Protein AF-A0A7C3CR97-F1 (afdb_monomer_lite)

Radius of gyration: 30.66 Å; chains: 1; bounding box: 56×45×90 Å

Secondary structure (DSSP, 8-state):
--TTTT-S--------PPP---HHHHHHHHHHHHHHHHHHHHHHHHHHHHHHHHHHHTTSS-HHHHHHHHHTSTT--HHHHHHHHHHHH-SSPPPHHHHHHHHHHHHH--

Foldseek 3Di:
DDPPPPPPDDPPDPPPDPPPCDPVNVVVVVVVVVCVVVVVVVCVLCVVLVVLLVCLVVVVDFLLVSLVVVLPSPDFDPVLNVVSVCCNPDPDHDDSVVSVVSSVVRVVVD

Structure (mmCIF, N/CA/C/O backbone):
data_AF-A0A7C3CR97-F1
#
_entry.id   AF-A0A7C3CR97-F1
#
loop_
_atom_site.group_PDB
_atom_site.id
_atom_site.type_symbol
_atom_site.label_atom_id
_atom_site.label_alt_id
_atom_site.label_comp_id
_atom_site.label_asym_id
_atom_site.label_entity_id
_atom_site.label_seq_id
_atom_site.pdbx_PDB_ins_code
_atom_site.Cartn_x
_atom_site.Cartn_y
_atom_site.Cartn_z
_atom_site.occupancy
_atom_site.B_iso_or_equiv
_atom_site.auth_seq_id
_atom_site.auth_comp_id
_atom_site.auth_asym_id
_atom_site.auth_atom_id
_atom_site.pdbx_PDB_model_num
ATOM 1 N N . MET A 1 1 ? 34.998 33.481 -70.965 1.00 43.97 1 MET A N 1
ATOM 2 C CA . MET A 1 1 ? 34.021 33.069 -69.934 1.00 43.97 1 MET A CA 1
ATOM 3 C C . MET A 1 1 ? 34.202 31.572 -69.754 1.00 43.97 1 MET A C 1
ATOM 5 O O . MET A 1 1 ? 33.886 30.832 -70.674 1.00 43.97 1 MET A O 1
ATOM 9 N N . ASN A 1 2 ? 34.891 31.158 -68.691 1.00 40.91 2 ASN A N 1
ATOM 10 C CA . ASN A 1 2 ? 35.410 29.797 -68.546 1.00 40.91 2 ASN A CA 1
ATOM 11 C C . ASN A 1 2 ? 34.464 28.992 -67.629 1.00 40.91 2 ASN A C 1
ATOM 13 O O . ASN A 1 2 ? 34.182 29.464 -66.532 1.00 40.91 2 ASN A O 1
ATOM 17 N N . PRO A 1 3 ? 33.954 27.815 -68.033 1.00 52.50 3 PRO A N 1
ATOM 18 C CA . PRO A 1 3 ? 32.983 27.038 -67.250 1.00 52.50 3 PRO A CA 1
ATOM 19 C C . PRO A 1 3 ? 33.601 26.253 -66.072 1.00 52.50 3 PRO A C 1
ATOM 21 O O . PRO A 1 3 ? 33.016 25.280 -65.609 1.00 52.50 3 PRO A O 1
ATOM 24 N N . GLN A 1 4 ? 34.783 26.646 -65.587 1.00 56.19 4 GLN A N 1
ATOM 25 C CA . GLN A 1 4 ? 35.560 25.889 -64.594 1.00 56.19 4 GLN A CA 1
ATOM 26 C C . GLN A 1 4 ? 35.379 26.365 -63.140 1.00 56.19 4 GLN A C 1
ATOM 28 O O . GLN A 1 4 ? 35.865 25.702 -62.231 1.00 56.19 4 GLN A O 1
ATOM 33 N N . ASP A 1 5 ? 34.622 27.438 -62.895 1.00 50.69 5 ASP A N 1
ATOM 34 C CA . ASP A 1 5 ? 34.465 28.013 -61.544 1.00 50.69 5 ASP A CA 1
ATOM 35 C C . ASP A 1 5 ? 33.271 27.459 -60.741 1.00 50.69 5 ASP A C 1
ATOM 37 O O . ASP A 1 5 ? 32.977 27.939 -59.649 1.00 50.69 5 ASP A O 1
ATOM 41 N N . LEU A 1 6 ? 32.566 26.436 -61.240 1.00 57.78 6 LEU A N 1
ATOM 42 C CA . LEU A 1 6 ? 31.387 25.867 -60.559 1.00 57.78 6 LEU A CA 1
ATOM 43 C C . LEU A 1 6 ? 31.659 24.559 -59.801 1.00 57.78 6 LEU A C 1
ATOM 45 O O . LEU A 1 6 ? 30.739 23.978 -59.231 1.00 57.78 6 LEU A O 1
ATOM 49 N N . THR A 1 7 ? 32.904 24.090 -59.751 1.00 57.25 7 THR A N 1
ATOM 50 C CA . THR A 1 7 ? 33.260 22.827 -59.083 1.00 57.25 7 THR A CA 1
ATOM 51 C C . THR A 1 7 ? 34.388 23.031 -58.080 1.00 57.25 7 THR A C 1
ATOM 53 O O . THR A 1 7 ? 35.413 22.363 -58.125 1.00 57.25 7 THR A O 1
ATOM 56 N N . GLY A 1 8 ? 34.203 23.981 -57.168 1.00 49.47 8 GLY A N 1
ATOM 57 C CA . GLY A 1 8 ? 35.085 24.212 -56.026 1.00 49.47 8 GLY A CA 1
ATOM 58 C C . GLY A 1 8 ? 34.429 23.770 -54.726 1.00 49.47 8 GLY A C 1
ATOM 59 O O . GLY A 1 8 ? 34.244 24.593 -53.846 1.00 49.47 8 GLY A O 1
ATOM 60 N N . ILE A 1 9 ? 34.001 22.504 -54.689 1.00 55.47 9 ILE A N 1
ATOM 61 C CA . ILE A 1 9 ? 33.863 21.641 -53.507 1.00 55.47 9 ILE A CA 1
ATOM 62 C C . ILE A 1 9 ? 33.303 22.355 -52.269 1.00 55.47 9 ILE A C 1
ATOM 64 O O . ILE A 1 9 ? 34.033 22.978 -51.505 1.00 55.47 9 ILE A O 1
ATOM 68 N N . HIS A 1 10 ? 31.993 22.173 -52.064 1.00 48.69 10 HIS A N 1
ATOM 69 C CA . HIS A 1 10 ? 31.356 22.208 -50.753 1.00 48.69 10 HIS A CA 1
ATOM 70 C C . HIS A 1 10 ? 32.342 21.760 -49.676 1.00 48.69 10 HIS A C 1
ATOM 72 O O . HIS A 1 10 ? 32.694 20.583 -49.609 1.00 48.69 10 HIS A O 1
ATOM 78 N N . ASP A 1 11 ? 32.770 22.710 -48.854 1.00 48.59 11 ASP A N 1
ATOM 79 C CA . ASP A 1 11 ? 33.424 22.468 -47.580 1.00 48.59 11 ASP A CA 1
ATOM 80 C C . ASP A 1 11 ? 32.359 21.827 -46.682 1.00 48.59 11 ASP A C 1
ATOM 82 O O . ASP A 1 11 ? 31.591 22.475 -45.966 1.00 48.59 11 ASP A O 1
ATOM 86 N N . ILE A 1 12 ? 32.170 20.527 -46.895 1.00 57.41 12 ILE A N 1
ATOM 87 C CA . ILE A 1 12 ? 31.266 19.690 -46.130 1.00 57.41 12 ILE A CA 1
ATOM 88 C C . ILE A 1 12 ? 31.933 19.608 -44.767 1.00 57.41 12 ILE A C 1
ATOM 90 O O . ILE A 1 12 ? 32.882 18.842 -44.583 1.00 57.41 12 ILE A O 1
ATOM 94 N N . LEU A 1 13 ? 31.441 20.413 -43.819 1.00 58.53 13 LEU A N 1
ATOM 95 C CA . LEU A 1 13 ? 31.582 20.125 -42.395 1.00 58.53 13 LEU A CA 1
ATOM 96 C C . LEU A 1 13 ? 31.510 18.600 -42.244 1.00 58.53 13 LEU A C 1
ATOM 98 O O . LEU A 1 13 ? 30.571 18.013 -42.800 1.00 58.53 13 LEU A O 1
ATOM 102 N N . PRO A 1 14 ? 32.448 17.936 -41.545 1.00 59.44 14 PRO A N 1
ATOM 103 C CA . PRO A 1 14 ? 32.239 16.540 -41.220 1.00 59.44 14 PRO A CA 1
ATOM 104 C C . PRO A 1 14 ? 30.917 16.503 -40.460 1.00 59.44 14 PRO A C 1
ATOM 106 O O . PRO A 1 14 ? 30.836 17.011 -39.345 1.00 59.44 14 PRO A O 1
ATOM 109 N N . LEU A 1 15 ? 29.854 15.997 -41.097 1.00 60.78 15 LEU A N 1
ATOM 110 C CA . LEU A 1 15 ? 28.611 15.716 -40.402 1.00 60.78 15 LEU A CA 1
ATOM 111 C C . LEU A 1 15 ? 29.017 14.723 -39.320 1.00 60.78 15 LEU A C 1
ATOM 113 O O . LEU A 1 15 ? 29.274 13.552 -39.618 1.00 60.78 15 LEU A O 1
ATOM 117 N N . GLU A 1 16 ? 29.170 15.220 -38.092 1.00 61.94 16 GLU A N 1
ATOM 118 C CA . GLU A 1 16 ? 29.371 14.400 -36.913 1.00 61.94 16 GLU A CA 1
ATOM 119 C C . GLU A 1 16 ? 28.269 13.353 -36.962 1.00 61.94 16 GLU A C 1
ATOM 121 O O . GLU A 1 16 ? 27.077 13.667 -36.909 1.00 61.94 16 GLU A O 1
ATOM 126 N N . LYS A 1 17 ? 28.671 12.102 -37.205 1.00 62.19 17 LYS 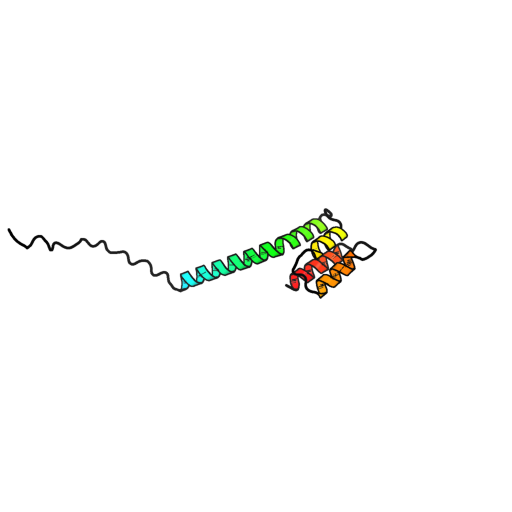A N 1
ATOM 127 C CA . LYS A 1 17 ? 27.730 10.991 -37.273 1.00 62.19 17 LYS A CA 1
ATOM 128 C C . LYS A 1 17 ? 26.951 11.039 -35.963 1.00 62.19 17 LYS A C 1
ATOM 130 O O . LYS A 1 17 ? 27.599 11.046 -34.911 1.00 62.19 17 LYS A O 1
ATOM 135 N N . PRO A 1 18 ? 25.608 11.101 -36.002 1.00 65.62 18 PRO A N 1
ATOM 136 C CA . PRO A 1 18 ? 24.838 11.148 -34.775 1.00 65.62 18 PRO A CA 1
ATOM 137 C C . PRO A 1 18 ? 25.275 9.955 -33.925 1.00 65.62 18 PRO A C 1
ATOM 139 O O . PRO A 1 18 ? 25.442 8.858 -34.478 1.00 65.62 18 PRO A O 1
ATOM 142 N N . PRO A 1 19 ? 25.535 10.152 -32.623 1.00 68.25 19 PRO A N 1
ATOM 143 C CA . PRO A 1 19 ? 25.986 9.066 -31.776 1.00 68.25 19 PRO A CA 1
ATOM 144 C C . PRO A 1 19 ? 24.960 7.944 -31.901 1.00 68.25 19 PRO A C 1
ATOM 146 O O . PRO A 1 19 ? 23.782 8.142 -31.600 1.00 68.25 19 PRO A O 1
ATOM 149 N N . LEU A 1 20 ? 25.388 6.782 -32.407 1.00 69.94 20 LEU A N 1
ATOM 150 C CA . LEU A 1 20 ? 24.545 5.597 -32.413 1.00 69.94 20 LEU A CA 1
ATOM 151 C C . LEU A 1 20 ? 24.322 5.234 -30.950 1.00 69.94 20 LEU A C 1
ATOM 153 O O . LEU A 1 20 ? 25.166 4.606 -30.312 1.00 69.94 20 LEU A O 1
ATOM 157 N N . ILE A 1 21 ? 23.197 5.696 -30.409 1.00 72.19 21 ILE A N 1
ATOM 158 C CA . ILE A 1 21 ? 22.740 5.336 -29.077 1.00 72.19 21 ILE A CA 1
ATOM 159 C C . ILE A 1 21 ? 22.632 3.815 -29.082 1.00 72.19 21 ILE A C 1
ATOM 161 O O . ILE A 1 21 ? 21.796 3.244 -29.786 1.00 72.19 21 ILE A O 1
ATOM 165 N N . SER A 1 22 ? 23.538 3.159 -28.357 1.00 77.81 22 SER A N 1
ATOM 166 C CA . SER A 1 22 ? 23.606 1.705 -28.346 1.00 77.81 22 SER A CA 1
ATOM 167 C C . SER A 1 22 ? 22.277 1.142 -27.844 1.00 77.81 22 SER A C 1
ATOM 169 O O . SER A 1 22 ? 21.608 1.741 -26.997 1.00 77.81 22 SER A O 1
ATOM 171 N N . ALA A 1 23 ? 21.886 -0.030 -28.348 1.00 80.06 23 ALA A N 1
ATOM 172 C CA . ALA A 1 23 ? 20.659 -0.697 -27.912 1.00 80.06 23 ALA A CA 1
ATOM 173 C C . ALA A 1 23 ? 20.593 -0.859 -26.376 1.00 80.06 23 ALA A C 1
ATOM 175 O O . ALA A 1 23 ? 19.511 -0.820 -25.794 1.00 80.06 23 ALA A O 1
ATOM 176 N N . GLY A 1 24 ? 21.751 -0.951 -25.709 1.00 84.94 24 GLY A N 1
ATOM 177 C CA . GLY A 1 24 ? 21.856 -0.973 -24.249 1.00 84.94 24 GLY A CA 1
ATOM 178 C C . GLY A 1 24 ? 21.400 0.322 -23.566 1.00 84.94 24 GLY A C 1
ATOM 179 O O . GLY A 1 24 ? 20.759 0.254 -22.520 1.00 84.94 24 GLY A O 1
ATOM 180 N N . VAL A 1 25 ? 21.657 1.495 -24.154 1.00 86.50 25 VAL A N 1
ATOM 181 C CA . VAL A 1 25 ? 21.198 2.781 -23.599 1.00 86.50 25 VAL A CA 1
ATOM 182 C C . VAL A 1 25 ? 19.679 2.908 -23.713 1.00 86.50 25 VAL A C 1
ATOM 184 O O . VAL A 1 25 ? 19.029 3.302 -22.747 1.00 86.50 25 VAL A O 1
ATOM 187 N N . TRP A 1 26 ? 19.091 2.499 -24.842 1.00 87.12 26 TRP A N 1
ATOM 188 C CA . TRP A 1 26 ? 17.632 2.450 -24.999 1.00 87.12 26 TRP A CA 1
ATOM 189 C C . TRP A 1 26 ? 16.974 1.489 -24.007 1.00 87.12 26 TRP A C 1
ATOM 191 O O . TRP A 1 26 ? 15.987 1.850 -23.364 1.00 87.12 26 TRP A O 1
ATOM 201 N N . LEU A 1 27 ? 17.552 0.296 -23.827 1.00 88.50 27 LEU A N 1
ATOM 202 C CA . LEU A 1 27 ? 17.084 -0.677 -22.842 1.00 88.50 27 LEU A CA 1
ATOM 203 C C . LEU A 1 27 ? 17.124 -0.094 -21.422 1.00 88.50 27 LEU A C 1
ATOM 205 O O . LEU A 1 27 ? 16.134 -0.177 -20.697 1.00 88.50 27 LEU A O 1
ATOM 209 N N . ALA A 1 28 ? 18.235 0.541 -21.036 1.00 89.19 28 ALA A N 1
ATOM 210 C CA . ALA A 1 28 ? 18.378 1.167 -19.724 1.00 89.19 28 ALA A CA 1
ATOM 211 C C . ALA A 1 28 ? 17.323 2.261 -19.490 1.00 89.19 28 ALA A C 1
ATOM 213 O O . ALA A 1 28 ? 16.742 2.343 -18.406 1.00 89.19 28 ALA A O 1
ATOM 214 N N . LEU A 1 29 ? 17.023 3.064 -20.514 1.00 91.88 29 LEU A N 1
ATOM 215 C CA . LEU A 1 29 ? 16.017 4.125 -20.452 1.00 91.88 29 LEU A CA 1
ATOM 216 C C . LEU A 1 29 ? 14.610 3.547 -20.243 1.00 91.88 29 LEU A C 1
ATOM 218 O O . LEU A 1 29 ? 13.892 3.979 -19.341 1.00 91.88 29 LEU A O 1
ATOM 222 N N . VAL A 1 30 ? 14.246 2.509 -21.001 1.00 90.88 30 VAL A N 1
ATOM 223 C CA . VAL A 1 30 ? 12.958 1.810 -20.857 1.00 90.88 30 VAL A CA 1
ATOM 224 C C . VAL A 1 30 ? 12.826 1.173 -19.475 1.00 90.88 30 VAL A C 1
ATOM 226 O O . VAL A 1 30 ? 11.808 1.361 -18.811 1.00 90.88 30 VAL A O 1
ATOM 229 N N . VAL A 1 31 ? 13.857 0.472 -19.001 1.00 91.50 31 VAL A N 1
ATOM 230 C CA . VAL A 1 31 ? 13.856 -0.141 -17.665 1.00 91.50 31 VAL A CA 1
ATOM 231 C C . VAL A 1 31 ? 13.701 0.923 -16.577 1.00 91.50 31 VAL A C 1
ATOM 233 O O . VAL A 1 31 ? 12.898 0.750 -15.663 1.00 91.50 31 VAL A O 1
ATOM 236 N N . THR A 1 32 ? 14.396 2.056 -16.699 1.00 92.06 32 THR A N 1
ATOM 237 C CA . THR A 1 32 ? 14.284 3.169 -15.743 1.00 92.06 32 THR A CA 1
ATOM 238 C C . THR A 1 32 ? 12.873 3.753 -15.722 1.00 92.06 32 THR A C 1
ATOM 240 O O . THR A 1 32 ? 12.331 4.021 -14.646 1.00 92.06 32 THR A O 1
ATOM 243 N N . ILE A 1 33 ? 12.244 3.905 -16.891 1.00 91.81 33 ILE A N 1
ATOM 244 C CA . ILE A 1 33 ? 10.856 4.364 -17.008 1.00 91.81 33 ILE A CA 1
ATOM 245 C C . ILE A 1 33 ? 9.909 3.360 -16.352 1.00 91.81 33 ILE A C 1
ATOM 247 O O . ILE A 1 33 ? 9.073 3.762 -15.547 1.00 91.81 33 ILE A O 1
ATOM 251 N N . ILE A 1 34 ? 10.060 2.063 -16.637 1.00 90.69 34 ILE A N 1
ATOM 252 C CA . ILE A 1 34 ? 9.231 1.013 -16.038 1.00 90.69 34 ILE A CA 1
ATOM 253 C C . ILE A 1 34 ? 9.372 1.053 -14.519 1.00 90.69 34 ILE A C 1
ATOM 255 O O . ILE A 1 34 ? 8.368 1.181 -13.832 1.00 90.69 34 ILE A O 1
ATOM 259 N N . ILE A 1 35 ? 10.592 1.030 -13.980 1.00 91.12 35 ILE A N 1
ATOM 260 C CA . ILE A 1 35 ? 10.822 1.092 -12.530 1.00 91.12 35 ILE A CA 1
ATOM 261 C C . ILE A 1 35 ? 10.196 2.355 -11.927 1.00 91.12 35 ILE A C 1
ATOM 263 O O . ILE A 1 35 ? 9.545 2.276 -10.885 1.00 91.12 35 ILE A O 1
ATOM 267 N N . SER A 1 36 ? 10.331 3.504 -12.591 1.00 90.19 36 SER A N 1
ATOM 268 C CA . SER A 1 36 ? 9.744 4.764 -12.124 1.00 90.1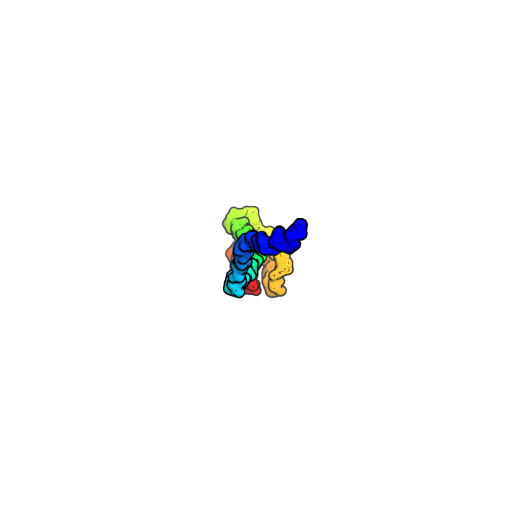9 36 SER A CA 1
ATOM 269 C C . SER A 1 36 ? 8.217 4.710 -12.102 1.00 90.19 36 SER 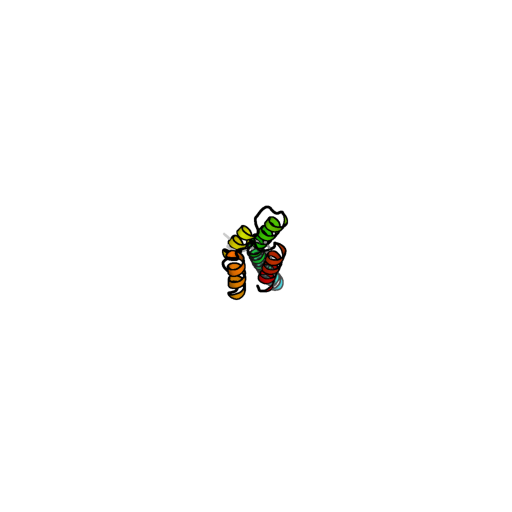A C 1
ATOM 271 O O . SER A 1 36 ? 7.605 5.117 -11.116 1.00 90.19 36 SER A O 1
ATOM 273 N N . ILE A 1 37 ? 7.589 4.166 -13.148 1.00 88.81 37 ILE A N 1
AT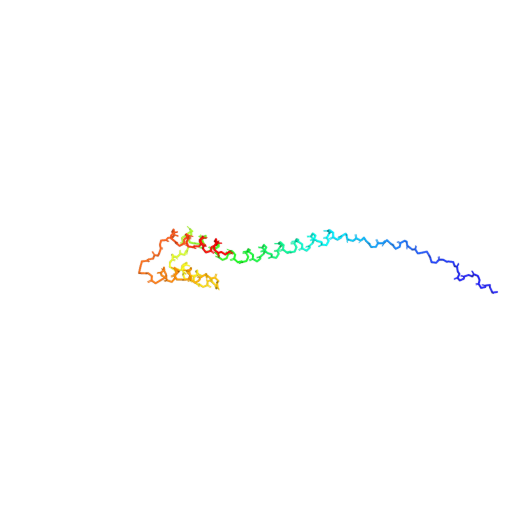OM 274 C CA . ILE A 1 37 ? 6.134 4.013 -13.231 1.00 88.81 37 ILE A CA 1
ATOM 275 C C . ILE A 1 37 ? 5.648 3.030 -12.167 1.00 88.81 37 ILE A C 1
ATOM 277 O O . ILE A 1 37 ? 4.727 3.350 -11.415 1.00 88.81 37 ILE A O 1
ATOM 281 N N . THR A 1 38 ? 6.277 1.860 -12.056 1.00 86.75 38 THR A N 1
ATOM 282 C CA . THR A 1 38 ? 5.893 0.830 -11.088 1.00 86.75 38 THR A CA 1
ATOM 283 C C . THR A 1 38 ? 6.063 1.346 -9.664 1.00 86.75 38 THR A C 1
ATOM 285 O O . THR A 1 38 ? 5.142 1.229 -8.861 1.00 86.75 38 THR A O 1
ATOM 288 N N . GLY A 1 39 ? 7.185 2.007 -9.362 1.00 85.38 39 GLY A N 1
ATOM 289 C CA . GLY A 1 39 ? 7.439 2.637 -8.068 1.00 85.38 39 GLY A CA 1
ATOM 290 C C . GLY A 1 39 ? 6.442 3.752 -7.750 1.00 85.38 39 GLY A C 1
ATOM 291 O O . GLY A 1 39 ? 5.920 3.814 -6.636 1.00 85.38 39 GLY A O 1
ATOM 292 N N . PHE A 1 40 ? 6.107 4.597 -8.729 1.00 84.12 40 PHE A N 1
ATOM 293 C CA . PHE A 1 40 ? 5.107 5.652 -8.565 1.00 84.12 40 PHE A CA 1
ATOM 294 C C . PHE A 1 40 ? 3.706 5.087 -8.307 1.00 84.12 40 PHE A C 1
ATOM 296 O O . PHE A 1 40 ? 3.009 5.561 -7.406 1.00 84.12 40 PHE A O 1
ATOM 303 N N . LEU A 1 41 ? 3.296 4.061 -9.055 1.00 79.25 41 LEU A N 1
ATOM 304 C CA . LEU A 1 41 ? 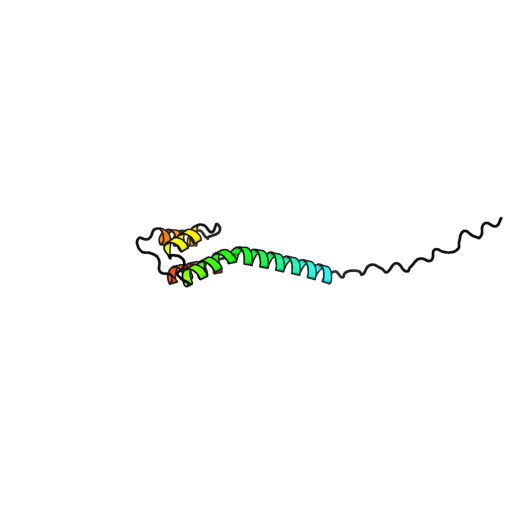2.022 3.374 -8.852 1.00 79.25 41 LEU A CA 1
ATOM 305 C C . LEU A 1 41 ? 1.972 2.717 -7.471 1.00 79.25 41 LEU A C 1
ATOM 307 O O . LEU A 1 41 ? 1.001 2.927 -6.739 1.00 79.25 41 LEU A O 1
ATOM 311 N N . LEU A 1 42 ? 3.033 2.009 -7.070 1.00 77.06 42 LEU A N 1
ATOM 312 C CA . LEU A 1 42 ? 3.144 1.415 -5.736 1.00 77.06 42 LEU A CA 1
ATOM 313 C C . LEU A 1 42 ? 3.019 2.489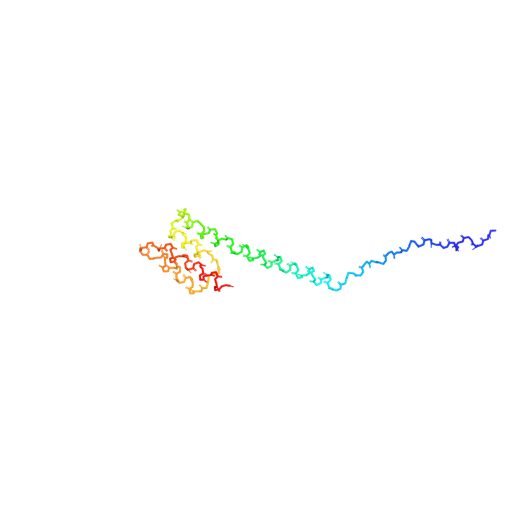 -4.653 1.00 77.06 42 LEU A C 1
ATOM 315 O O . LEU A 1 42 ? 2.221 2.361 -3.725 1.00 77.06 42 LEU A O 1
ATOM 319 N N . TRP A 1 43 ? 3.753 3.594 -4.795 1.00 76.88 43 TRP A N 1
ATOM 320 C CA . TRP A 1 43 ? 3.732 4.684 -3.827 1.00 76.88 43 TRP A CA 1
ATOM 321 C C . TRP A 1 43 ? 2.361 5.351 -3.740 1.00 76.88 43 TRP A C 1
ATOM 323 O O . TRP A 1 43 ? 1.864 5.593 -2.638 1.00 76.88 43 TRP A O 1
ATOM 333 N N . ARG A 1 44 ? 1.708 5.605 -4.879 1.00 77.00 44 ARG A N 1
ATOM 334 C CA . ARG A 1 44 ? 0.353 6.168 -4.940 1.00 77.00 44 ARG A CA 1
ATOM 335 C C . ARG A 1 44 ? -0.673 5.241 -4.286 1.00 77.00 44 ARG A C 1
ATOM 337 O O . ARG A 1 44 ? -1.559 5.735 -3.589 1.00 77.00 44 ARG A O 1
ATOM 344 N N . HIS A 1 45 ? -0.537 3.928 -4.455 1.00 67.75 45 HIS A N 1
ATOM 345 C CA . HIS A 1 45 ? -1.441 2.944 -3.862 1.00 67.75 45 HIS A CA 1
ATOM 346 C C . HIS A 1 45 ? -1.185 2.684 -2.369 1.00 67.75 45 HIS A C 1
ATOM 348 O O . HIS A 1 45 ? -2.144 2.479 -1.625 1.00 67.75 45 HIS A O 1
ATOM 354 N N . LEU A 1 46 ? 0.066 2.751 -1.904 1.00 69.75 46 LEU A N 1
ATOM 355 C CA . LEU A 1 46 ? 0.441 2.517 -0.501 1.00 69.75 46 LEU A CA 1
ATOM 356 C C . LEU A 1 46 ? 0.313 3.770 0.384 1.00 69.75 46 LEU A C 1
ATOM 358 O O . LEU A 1 46 ? 0.128 3.662 1.598 1.00 69.75 46 LEU A O 1
ATOM 362 N N . ARG A 1 47 ? 0.355 4.978 -0.199 1.00 75.19 47 ARG A N 1
ATOM 363 C CA . ARG A 1 47 ? 0.195 6.255 0.526 1.00 75.19 47 ARG A CA 1
ATOM 364 C C . ARG A 1 47 ? -1.040 6.331 1.438 1.00 75.19 47 ARG A C 1
ATOM 366 O O . ARG A 1 47 ? -0.869 6.767 2.580 1.00 75.19 47 ARG A O 1
ATOM 373 N N . PRO A 1 48 ? -2.265 5.977 0.993 1.00 71.38 48 PRO A N 1
ATOM 374 C CA . PRO A 1 48 ? -3.449 6.077 1.843 1.00 71.38 48 PRO A CA 1
ATOM 375 C C . PRO A 1 48 ? -3.393 5.101 3.022 1.00 71.38 48 PRO A C 1
ATOM 377 O O . PRO A 1 48 ? -3.700 5.513 4.135 1.00 71.38 48 PRO A O 1
ATOM 380 N N . LEU A 1 49 ? -2.918 3.868 2.813 1.00 71.25 49 LEU A N 1
ATOM 381 C CA . LEU A 1 49 ? -2.761 2.856 3.866 1.00 71.25 49 LEU A CA 1
ATOM 382 C C . LEU A 1 49 ? -1.751 3.302 4.932 1.00 71.25 49 LEU A C 1
ATOM 384 O O . LEU A 1 49 ? -2.063 3.283 6.120 1.00 71.25 49 LEU A O 1
ATOM 388 N N . ASN A 1 50 ? -0.587 3.807 4.512 1.00 72.06 50 ASN A N 1
ATOM 389 C CA . ASN A 1 50 ? 0.446 4.301 5.430 1.00 72.06 50 ASN A CA 1
ATOM 390 C C . ASN A 1 50 ? -0.017 5.519 6.244 1.00 72.06 50 ASN A C 1
ATOM 392 O O . ASN A 1 50 ? 0.343 5.661 7.414 1.00 72.06 50 ASN A O 1
ATOM 396 N N . ARG A 1 51 ? -0.818 6.413 5.645 1.00 76.81 51 ARG A N 1
ATOM 397 C CA . ARG A 1 51 ? -1.439 7.531 6.377 1.00 76.81 51 ARG A CA 1
ATOM 398 C C . ARG A 1 51 ? -2.448 7.023 7.403 1.00 76.81 51 ARG A C 1
ATOM 400 O O . ARG A 1 51 ? -2.394 7.450 8.549 1.00 76.81 51 ARG A O 1
ATOM 407 N N . LEU A 1 52 ? -3.293 6.070 7.019 1.00 71.25 52 LEU A N 1
ATOM 408 C CA . LEU A 1 52 ? -4.320 5.480 7.879 1.00 71.25 52 LEU A CA 1
ATOM 409 C C . LEU A 1 52 ? -3.703 4.742 9.076 1.00 71.25 52 LEU A C 1
ATOM 411 O O . LEU A 1 52 ? -4.138 4.938 10.207 1.00 71.25 52 LEU A O 1
ATOM 415 N N . GLN A 1 53 ? -2.629 3.980 8.849 1.00 73.81 53 GLN A N 1
ATOM 416 C CA . GLN A 1 53 ? -1.865 3.316 9.907 1.00 73.81 53 GLN A CA 1
ATOM 417 C C . GLN A 1 53 ? -1.207 4.325 10.859 1.00 73.81 53 GLN A C 1
ATOM 419 O O . GLN A 1 53 ? -1.274 4.156 12.077 1.00 73.81 53 GLN A O 1
ATOM 424 N N . ARG A 1 54 ? -0.600 5.398 10.327 1.00 77.44 54 ARG A N 1
ATOM 425 C CA . ARG A 1 54 ? 0.002 6.465 11.145 1.00 77.44 54 ARG A CA 1
ATOM 426 C C . ARG A 1 54 ? -1.036 7.223 11.965 1.00 77.44 54 ARG A C 1
ATOM 428 O O . ARG A 1 54 ? -0.775 7.509 13.129 1.00 77.44 54 ARG A O 1
ATOM 435 N N . ASP A 1 55 ? -2.185 7.543 11.382 1.00 76.31 55 ASP A N 1
ATOM 436 C CA . ASP A 1 55 ? -3.258 8.256 12.074 1.00 76.31 55 ASP A CA 1
ATOM 437 C C . ASP A 1 55 ? -3.885 7.392 13.175 1.00 76.31 55 ASP A C 1
ATOM 439 O O . ASP A 1 55 ? -4.173 7.906 14.257 1.00 76.31 55 ASP A O 1
ATOM 443 N N . LEU A 1 56 ? -4.024 6.082 12.937 1.00 76.25 56 LEU A N 1
ATOM 444 C CA . LEU A 1 56 ? -4.462 5.117 13.946 1.00 76.25 56 LEU A CA 1
ATOM 445 C C . LEU A 1 56 ? -3.452 5.016 15.096 1.00 76.25 56 LEU A C 1
ATOM 447 O O . LEU A 1 56 ? -3.830 5.071 16.261 1.00 76.25 56 LEU A O 1
ATOM 451 N N . HIS A 1 57 ? -2.161 4.906 14.775 1.00 76.44 57 HIS A N 1
ATOM 452 C CA . HIS A 1 57 ? -1.106 4.770 15.779 1.00 76.44 57 HIS A CA 1
ATOM 453 C C . HIS A 1 57 ? -0.935 6.036 16.629 1.00 76.44 57 HIS A C 1
ATOM 455 O O . HIS A 1 57 ? -0.689 5.951 17.825 1.00 76.44 57 HIS A O 1
ATOM 461 N N . LYS A 1 58 ? -1.126 7.217 16.028 1.00 79.19 58 LYS A N 1
ATOM 462 C CA . LYS A 1 58 ? -1.116 8.506 16.735 1.00 79.19 58 LYS A CA 1
ATOM 463 C C . LYS A 1 58 ? -2.415 8.798 17.498 1.00 79.19 58 LYS A C 1
ATOM 465 O O . LYS A 1 58 ? -2.537 9.887 18.049 1.00 79.19 58 LYS A O 1
ATOM 470 N N . GLY A 1 59 ? -3.397 7.890 17.477 1.00 72.69 59 GLY A N 1
ATOM 471 C CA . GLY A 1 59 ? -4.696 8.080 18.129 1.00 72.69 59 GLY A CA 1
ATOM 472 C C . GLY A 1 59 ? -5.536 9.223 17.545 1.00 72.69 59 GLY A C 1
ATOM 473 O O . GLY A 1 59 ? -6.487 9.666 18.178 1.00 72.69 59 GLY A O 1
ATOM 474 N N . ARG A 1 60 ? -5.203 9.718 16.343 1.00 77.12 60 ARG A N 1
ATOM 475 C CA . ARG A 1 60 ? -5.923 10.829 15.691 1.00 77.12 60 ARG A CA 1
ATOM 476 C C . ARG A 1 60 ? -7.287 10.411 15.154 1.00 77.12 60 ARG A C 1
ATOM 478 O O . ARG A 1 60 ? -8.142 11.260 14.927 1.00 77.12 60 ARG A O 1
ATOM 485 N N . ILE A 1 61 ? -7.469 9.117 14.906 1.00 76.12 61 ILE A N 1
ATOM 486 C CA . ILE A 1 61 ? -8.718 8.532 14.427 1.00 76.12 61 ILE A CA 1
ATOM 487 C C . ILE A 1 61 ? -9.137 7.392 15.347 1.00 76.12 61 ILE A C 1
ATOM 489 O O . ILE A 1 61 ? -8.304 6.623 15.827 1.00 76.12 61 ILE A O 1
ATOM 493 N N . THR A 1 62 ? -10.443 7.263 15.566 1.00 76.62 62 THR A N 1
ATOM 494 C CA . THR A 1 62 ? -10.999 6.117 16.285 1.00 76.62 62 THR A CA 1
ATOM 495 C C . THR A 1 62 ? -10.885 4.860 15.426 1.00 76.62 62 THR A C 1
ATOM 497 O O . THR A 1 62 ? -10.935 4.913 14.192 1.00 76.62 62 THR A O 1
ATOM 500 N N . THR A 1 63 ? -10.763 3.700 16.067 1.00 76.62 63 THR A N 1
ATOM 501 C CA . THR A 1 63 ? -10.621 2.415 15.366 1.00 76.62 63 THR A CA 1
ATOM 502 C C . THR A 1 63 ? -11.816 2.109 14.458 1.00 76.62 63 THR A C 1
ATOM 504 O O . THR A 1 63 ? -11.635 1.576 13.365 1.00 76.62 63 THR A O 1
ATOM 507 N N . ARG A 1 64 ? -13.027 2.548 14.832 1.00 73.75 64 ARG A N 1
ATOM 508 C CA . ARG A 1 64 ? -14.232 2.441 13.991 1.00 73.75 64 ARG A CA 1
ATOM 509 C C . ARG A 1 64 ? -14.185 3.356 12.756 1.00 73.75 64 ARG A C 1
ATOM 511 O O . ARG A 1 64 ? -14.552 2.919 11.668 1.00 73.75 64 ARG A O 1
ATOM 518 N N . ALA A 1 65 ? -13.696 4.593 12.882 1.00 72.00 65 ALA A N 1
ATOM 519 C CA . ALA A 1 65 ? -13.520 5.488 11.732 1.00 72.00 65 ALA A CA 1
ATOM 520 C C . ALA A 1 65 ? -12.439 4.971 10.765 1.00 72.00 65 ALA A C 1
ATOM 522 O O . ALA A 1 65 ? -12.577 5.079 9.545 1.00 72.00 65 ALA A O 1
ATOM 523 N N . ALA A 1 66 ? -11.382 4.361 11.306 1.00 73.44 66 ALA A N 1
ATOM 524 C CA . ALA A 1 66 ? -10.343 3.710 10.521 1.00 73.44 66 ALA A CA 1
ATOM 525 C C . ALA A 1 66 ? -10.876 2.495 9.741 1.00 73.44 66 ALA A C 1
ATOM 527 O O . ALA A 1 66 ? -10.595 2.385 8.550 1.00 73.44 66 ALA A O 1
ATOM 528 N N . ALA A 1 67 ? -11.702 1.645 10.366 1.00 73.62 67 ALA A N 1
ATOM 529 C CA . ALA A 1 67 ? -12.377 0.528 9.693 1.00 73.62 67 ALA A CA 1
ATOM 530 C C . ALA A 1 67 ? -13.258 1.006 8.522 1.00 73.62 67 ALA A C 1
ATOM 532 O O . ALA A 1 67 ? -13.208 0.448 7.430 1.00 73.62 67 ALA A O 1
ATOM 533 N N . HIS A 1 68 ? -13.999 2.103 8.713 1.00 77.06 68 HIS A N 1
ATOM 534 C CA . HIS A 1 68 ? -14.811 2.711 7.657 1.00 77.06 68 HIS A CA 1
ATOM 535 C C . HIS A 1 68 ? -13.982 3.236 6.477 1.00 77.06 68 HIS A C 1
ATOM 537 O O . HIS A 1 68 ? -14.345 3.024 5.320 1.00 77.06 68 HIS A O 1
ATOM 543 N N . ARG A 1 69 ? -12.857 3.910 6.747 1.00 74.06 69 ARG A N 1
ATOM 544 C CA . ARG A 1 69 ? -11.949 4.374 5.686 1.00 74.06 69 ARG A CA 1
ATOM 545 C C . ARG A 1 69 ? -11.257 3.216 4.969 1.00 74.06 69 ARG A C 1
ATOM 547 O O . ARG A 1 69 ? -11.022 3.319 3.769 1.00 74.06 69 ARG A O 1
ATOM 554 N N . LEU A 1 70 ? -10.953 2.132 5.685 1.00 73.94 70 LEU A N 1
ATOM 555 C CA . LEU A 1 70 ? -10.435 0.899 5.098 1.00 73.94 70 LEU A CA 1
ATOM 556 C C . LEU A 1 70 ? -11.439 0.284 4.126 1.00 73.94 70 LEU A C 1
ATOM 558 O O . LEU A 1 70 ? -11.059 0.022 2.994 1.00 73.94 70 LEU A O 1
ATOM 562 N N . ALA A 1 71 ? -12.711 0.153 4.512 1.00 74.00 71 ALA A N 1
ATOM 563 C CA . ALA A 1 71 ? -13.766 -0.383 3.644 1.00 74.00 71 ALA A CA 1
ATOM 564 C C . ALA A 1 71 ? -13.910 0.389 2.318 1.00 74.00 71 ALA A C 1
ATOM 566 O O . ALA A 1 71 ? -14.226 -0.191 1.284 1.00 74.00 71 ALA A O 1
ATOM 567 N N . HIS A 1 72 ? -13.643 1.699 2.333 1.00 73.06 72 HIS A N 1
ATOM 568 C CA . HIS A 1 72 ? -13.725 2.558 1.149 1.00 73.06 72 HIS A CA 1
ATOM 569 C C . HIS A 1 72 ? -12.513 2.421 0.197 1.00 73.06 72 HIS A C 1
ATOM 571 O O . HIS A 1 72 ? -12.497 3.006 -0.890 1.00 73.06 72 HIS A O 1
ATOM 577 N N . LEU A 1 73 ? -11.475 1.662 0.569 1.00 72.88 73 LEU A N 1
ATOM 578 C CA . LEU A 1 73 ? -10.366 1.350 -0.333 1.00 72.88 73 LEU A CA 1
ATOM 579 C C . LEU A 1 73 ? -10.820 0.281 -1.337 1.00 72.88 73 LEU A C 1
ATOM 581 O O . LEU A 1 73 ? -10.912 -0.901 -1.026 1.00 72.88 73 LEU A O 1
ATOM 585 N N . SER A 1 74 ? -11.059 0.719 -2.571 1.00 54.66 74 SER A N 1
ATOM 586 C CA . SER A 1 74 ? -11.752 0.016 -3.665 1.00 54.66 74 SER A CA 1
ATOM 587 C C . SER A 1 74 ? -11.124 -1.285 -4.204 1.00 54.66 74 SER A C 1
ATOM 589 O O . SER A 1 74 ? -11.530 -1.760 -5.258 1.00 54.66 74 SER A O 1
ATOM 591 N N . ARG A 1 75 ? -10.134 -1.881 -3.532 1.00 63.91 75 ARG A N 1
ATOM 592 C CA . ARG A 1 75 ? -9.418 -3.087 -4.007 1.00 63.91 75 ARG A CA 1
ATOM 593 C C . ARG A 1 75 ? -9.103 -4.081 -2.886 1.00 63.91 75 ARG A C 1
ATOM 595 O O . ARG A 1 75 ? -7.990 -4.595 -2.788 1.00 63.91 75 ARG A O 1
ATOM 602 N N . LEU A 1 76 ? -10.010 -4.245 -1.940 1.00 66.06 76 LEU A N 1
ATOM 603 C CA . LEU A 1 76 ? -9.867 -5.268 -0.906 1.00 66.06 76 LEU A CA 1
ATOM 604 C C . LEU A 1 76 ? -10.309 -6.619 -1.474 1.00 66.06 76 LEU A C 1
ATOM 606 O O . LEU A 1 76 ? -11.299 -6.664 -2.201 1.00 66.06 76 LEU A O 1
ATOM 610 N N . SER A 1 77 ? -9.583 -7.692 -1.148 1.00 71.50 77 SER A N 1
ATOM 611 C CA . SER A 1 77 ? -10.041 -9.060 -1.417 1.00 71.50 77 SER A CA 1
ATOM 612 C C . SER A 1 77 ? -11.397 -9.292 -0.735 1.00 71.50 77 SER A C 1
ATOM 614 O O . SER A 1 77 ? -11.681 -8.672 0.295 1.00 71.50 77 SER A O 1
ATOM 616 N N . HIS A 1 78 ? -12.237 -10.172 -1.289 1.00 72.75 78 HIS A N 1
ATOM 617 C CA . HIS A 1 78 ? -13.555 -10.489 -0.721 1.00 72.75 78 HIS A CA 1
ATOM 618 C C . HIS A 1 78 ? -13.462 -10.942 0.745 1.00 72.75 78 HIS A C 1
ATOM 620 O O . HIS A 1 78 ? -14.306 -10.565 1.563 1.00 72.75 78 HIS A O 1
ATOM 626 N N . ASP A 1 79 ? -12.403 -11.673 1.096 1.00 75.94 79 ASP A N 1
ATOM 627 C CA . ASP A 1 79 ? -12.152 -12.113 2.470 1.00 75.94 79 ASP A CA 1
ATOM 628 C C . ASP A 1 79 ? -11.774 -10.940 3.381 1.00 75.94 79 ASP A C 1
ATOM 630 O O . ASP A 1 79 ? -12.309 -10.798 4.481 1.00 75.94 79 ASP A O 1
ATOM 634 N N . SER A 1 80 ? -10.931 -10.025 2.892 1.00 74.00 80 SER A N 1
ATOM 635 C CA . SER A 1 80 ? -10.578 -8.805 3.625 1.00 74.00 80 SER A CA 1
ATOM 636 C C . SER A 1 80 ? -11.779 -7.873 3.812 1.00 74.00 80 SER A C 1
ATOM 638 O O . SER A 1 80 ? -11.896 -7.231 4.852 1.00 74.00 80 SER A O 1
ATOM 640 N N . GLN A 1 81 ? -12.690 -7.792 2.835 1.00 78.94 81 GLN A N 1
ATOM 641 C CA . GLN A 1 81 ? -13.927 -7.012 2.961 1.00 78.94 81 GLN A CA 1
ATOM 642 C C . GLN A 1 81 ? -14.843 -7.584 4.042 1.00 78.94 81 GLN A C 1
ATOM 644 O O . GLN A 1 81 ? -15.324 -6.825 4.882 1.00 78.94 81 GLN A O 1
ATOM 649 N N . ARG A 1 82 ? -15.025 -8.911 4.083 1.00 77.94 82 ARG A N 1
ATOM 650 C CA . ARG A 1 82 ? -15.812 -9.574 5.134 1.00 77.94 82 ARG A CA 1
ATOM 651 C C . ARG A 1 82 ? -15.242 -9.328 6.528 1.00 77.94 82 ARG A C 1
ATOM 653 O O . ARG A 1 82 ? -16.005 -9.005 7.437 1.00 77.94 82 ARG A O 1
ATOM 660 N N . GLU A 1 83 ? -13.924 -9.434 6.695 1.00 76.31 83 GLU A N 1
ATOM 661 C CA . GLU A 1 83 ? -13.270 -9.134 7.976 1.00 76.31 83 GLU A CA 1
ATOM 662 C C . GLU A 1 83 ? -13.462 -7.656 8.375 1.00 76.31 83 GLU A C 1
ATOM 664 O O . GLU A 1 83 ? -13.764 -7.363 9.533 1.00 76.31 83 GLU A O 1
ATOM 669 N N . ILE A 1 84 ? -13.368 -6.709 7.430 1.00 79.88 84 ILE A N 1
ATOM 670 C CA . ILE A 1 84 ? -13.617 -5.281 7.701 1.00 79.88 84 ILE A CA 1
ATOM 671 C C . ILE A 1 84 ? -15.076 -5.025 8.086 1.00 79.88 84 ILE A C 1
ATOM 673 O O . ILE A 1 84 ? -15.327 -4.276 9.032 1.00 79.88 84 ILE A O 1
ATOM 677 N N . ASP A 1 85 ? -16.037 -5.628 7.390 1.00 78.50 85 ASP A N 1
ATOM 678 C CA . ASP A 1 85 ? -17.456 -5.436 7.684 1.00 78.50 85 ASP A CA 1
ATOM 679 C C . ASP A 1 85 ? -17.827 -6.017 9.054 1.00 78.50 85 ASP A C 1
ATOM 681 O O . ASP A 1 85 ? -18.520 -5.356 9.831 1.00 78.50 85 ASP A O 1
ATOM 685 N N . GLN A 1 86 ? -17.281 -7.177 9.431 1.00 81.00 86 GLN A N 1
ATOM 686 C CA . GLN A 1 86 ? -17.428 -7.702 10.793 1.00 81.00 86 GLN A CA 1
ATOM 687 C C . GLN A 1 86 ? -16.892 -6.721 11.846 1.00 81.00 86 GLN A C 1
ATOM 689 O O . GLN A 1 86 ? -17.560 -6.453 12.846 1.00 81.00 86 GLN A O 1
ATOM 694 N N . LEU A 1 87 ? -15.717 -6.125 11.612 1.00 75.12 87 LEU A N 1
ATOM 695 C CA . LEU A 1 87 ? -15.122 -5.142 12.527 1.00 75.12 87 LEU A CA 1
ATOM 696 C C . LEU A 1 87 ? -15.908 -3.822 12.570 1.00 75.12 87 LEU A C 1
ATOM 698 O O . LEU A 1 87 ? -15.968 -3.165 13.610 1.00 75.12 87 LEU A O 1
ATOM 702 N N . ARG A 1 88 ? -16.525 -3.431 11.454 1.00 71.44 88 ARG A N 1
ATOM 703 C CA . ARG A 1 88 ? -17.335 -2.216 11.321 1.00 71.44 88 ARG A CA 1
ATOM 704 C C . ARG A 1 88 ? -18.670 -2.334 12.060 1.00 71.44 88 ARG A C 1
ATOM 706 O O . ARG A 1 88 ? -19.069 -1.377 12.726 1.00 71.44 88 ARG A O 1
ATOM 713 N N . PHE A 1 89 ? -19.328 -3.490 11.964 1.00 77.75 89 PHE A N 1
ATOM 714 C CA . PHE A 1 89 ? -20.648 -3.744 12.552 1.00 77.75 89 PHE A CA 1
ATOM 715 C C . PHE A 1 89 ? -20.606 -4.432 13.925 1.00 77.75 89 PHE A C 1
ATOM 717 O O . PHE A 1 89 ? -21.651 -4.612 14.551 1.00 77.75 89 PHE A O 1
ATOM 724 N N . SER A 1 90 ? -19.420 -4.762 14.445 1.00 77.94 90 SER A N 1
ATOM 725 C CA . SER A 1 90 ? -19.279 -5.251 15.818 1.00 77.94 90 SER A CA 1
ATOM 726 C C . SER A 1 90 ? -19.729 -4.200 16.841 1.00 77.94 90 SER A C 1
ATOM 728 O O . SER A 1 90 ? -19.458 -3.001 16.702 1.00 77.94 90 SER A O 1
ATOM 730 N N . ARG A 1 91 ? -20.414 -4.655 17.902 1.00 70.44 91 ARG A N 1
ATOM 731 C CA . ARG A 1 91 ? -20.894 -3.806 19.009 1.00 70.44 91 ARG A CA 1
ATOM 732 C C . ARG A 1 91 ? -19.745 -3.142 19.765 1.00 70.44 91 ARG A C 1
ATOM 734 O O . ARG A 1 91 ? -19.891 -1.998 20.190 1.00 70.44 91 ARG A O 1
ATOM 741 N N . GLN A 1 92 ? -18.611 -3.827 19.894 1.00 71.56 92 GLN A N 1
ATOM 742 C CA . GLN A 1 92 ? -17.417 -3.293 20.542 1.00 71.56 92 GLN A CA 1
ATOM 743 C C . GLN A 1 92 ? -16.453 -2.716 19.497 1.00 71.56 92 GLN A C 1
ATOM 745 O O . GLN A 1 92 ? -16.269 -3.324 18.439 1.00 71.56 92 GLN A O 1
ATOM 750 N N . PRO A 1 93 ? -15.840 -1.546 19.757 1.00 63.75 93 PRO A N 1
ATOM 751 C CA . PRO A 1 93 ? -14.860 -0.979 18.845 1.00 63.75 93 PRO A CA 1
ATOM 752 C C . PRO A 1 93 ? -13.667 -1.939 18.712 1.00 63.75 93 PRO A C 1
ATOM 754 O O . PRO A 1 93 ? -13.142 -2.403 19.727 1.00 63.75 93 PRO A O 1
ATOM 757 N N . PRO A 1 94 ? -13.221 -2.245 17.482 1.00 68.62 94 PRO A N 1
ATOM 758 C CA . PRO A 1 94 ? -12.109 -3.157 17.278 1.00 68.62 94 PRO A CA 1
ATOM 759 C C . PRO A 1 94 ? -10.831 -2.582 17.889 1.00 68.62 94 PRO A C 1
ATOM 761 O O . PRO A 1 94 ? -10.601 -1.370 17.855 1.00 68.62 94 PRO A O 1
ATOM 764 N N . ASN A 1 95 ? -9.998 -3.451 18.461 1.00 76.56 95 ASN A N 1
ATOM 765 C CA . ASN A 1 95 ? -8.721 -3.052 19.040 1.00 76.56 95 ASN A CA 1
ATOM 766 C C . ASN A 1 95 ? -7.772 -2.570 17.926 1.00 76.56 95 ASN A C 1
ATOM 768 O O . ASN A 1 95 ? -7.758 -3.112 16.817 1.00 76.56 95 ASN A O 1
ATOM 772 N N . ALA A 1 96 ? -6.954 -1.559 18.220 1.00 71.56 96 ALA A N 1
ATOM 773 C CA . ALA A 1 96 ? -6.014 -0.981 17.264 1.00 71.56 96 ALA A CA 1
ATOM 774 C C . ALA A 1 96 ? -5.030 -2.026 16.710 1.00 71.56 96 ALA A C 1
ATOM 776 O O . ALA A 1 96 ? -4.694 -1.979 15.529 1.00 71.56 96 ALA A O 1
ATOM 777 N N . LYS A 1 97 ? -4.628 -3.008 17.532 1.00 76.00 97 LYS A N 1
ATOM 778 C CA . LYS A 1 97 ? -3.754 -4.117 17.113 1.00 76.00 97 LYS A CA 1
ATOM 779 C C . LYS A 1 97 ? -4.405 -5.013 16.057 1.00 76.00 97 LYS A C 1
ATOM 781 O O . LYS A 1 97 ? -3.764 -5.347 15.068 1.00 76.00 97 LYS A O 1
ATOM 786 N N . THR A 1 98 ? -5.681 -5.361 16.231 1.00 77.25 98 THR A N 1
ATOM 787 C CA . THR A 1 98 ? -6.425 -6.204 15.281 1.00 77.25 98 THR A CA 1
ATOM 788 C C . THR A 1 98 ? -6.588 -5.494 13.942 1.00 77.25 98 THR A C 1
ATOM 790 O O . THR A 1 98 ? -6.410 -6.099 12.890 1.00 77.25 98 THR A O 1
ATOM 793 N N . LEU A 1 99 ? -6.851 -4.184 13.978 1.00 76.88 99 LEU A N 1
ATOM 794 C CA . LEU A 1 99 ? -6.954 -3.372 12.770 1.00 76.88 99 LEU A CA 1
ATOM 795 C C . LEU A 1 99 ? -5.600 -3.223 12.051 1.00 76.88 99 LEU A C 1
ATOM 797 O O . LEU A 1 99 ? -5.556 -3.249 10.826 1.00 76.88 99 LEU A O 1
ATOM 801 N N . GLN A 1 100 ? -4.494 -3.092 12.792 1.00 74.88 100 GLN A N 1
ATOM 802 C CA . GLN A 1 100 ? -3.141 -3.054 12.221 1.00 74.88 100 GLN A CA 1
ATOM 803 C C . GLN A 1 100 ? -2.750 -4.376 11.562 1.00 74.88 100 GLN A C 1
ATOM 805 O O . GLN A 1 100 ? -2.270 -4.350 10.432 1.00 74.88 100 GLN A O 1
ATOM 810 N N . ALA A 1 101 ? -3.007 -5.508 12.222 1.00 79.31 101 ALA A N 1
ATOM 811 C CA . ALA A 1 101 ? -2.769 -6.829 11.645 1.00 79.31 101 ALA A CA 1
ATOM 812 C C . ALA A 1 101 ? -3.558 -7.018 10.339 1.00 79.31 101 ALA A C 1
ATOM 814 O O . ALA A 1 101 ? -3.034 -7.549 9.365 1.00 79.31 101 ALA A O 1
ATOM 815 N N . LEU A 1 102 ? -4.791 -6.503 10.285 1.00 77.19 102 LEU A N 1
ATOM 816 C CA . LEU A 1 102 ? -5.607 -6.518 9.075 1.00 77.19 102 LEU A CA 1
ATOM 817 C C . LEU A 1 102 ? -5.009 -5.658 7.951 1.00 77.19 102 LEU A C 1
ATOM 819 O O . LEU A 1 102 ? -4.928 -6.105 6.812 1.00 77.19 102 LEU A O 1
ATOM 823 N N . ILE A 1 103 ? -4.567 -4.433 8.264 1.00 76.31 103 ILE A N 1
ATOM 824 C CA . ILE A 1 103 ? -3.891 -3.538 7.307 1.00 76.31 103 ILE A CA 1
ATOM 825 C C . ILE A 1 103 ? -2.634 -4.206 6.742 1.00 76.31 103 ILE A C 1
ATOM 827 O O . ILE A 1 103 ? -2.371 -4.111 5.546 1.00 76.31 103 ILE A O 1
ATOM 831 N N . GLU A 1 104 ? -1.862 -4.875 7.595 1.00 77.25 104 GLU A N 1
ATOM 832 C CA . GLU A 1 104 ? -0.641 -5.574 7.208 1.00 77.25 104 GLU A CA 1
ATOM 833 C C . GLU A 1 104 ? -0.939 -6.797 6.338 1.00 77.25 104 GLU A C 1
ATOM 835 O O . GLU A 1 104 ? -0.304 -6.959 5.300 1.00 77.25 104 GLU A O 1
ATOM 840 N N . LYS A 1 105 ? -1.976 -7.573 6.676 1.00 76.50 105 LYS A N 1
ATOM 841 C CA . LYS A 1 105 ? -2.494 -8.668 5.845 1.00 76.50 105 LYS A CA 1
ATOM 842 C C . LYS A 1 105 ? -2.917 -8.161 4.462 1.00 76.50 105 LYS A C 1
ATOM 844 O O . LYS A 1 105 ? -2.426 -8.667 3.466 1.00 76.50 105 LYS A O 1
ATOM 849 N N . ILE A 1 106 ? -3.717 -7.094 4.387 1.00 75.88 106 ILE A N 1
ATOM 850 C CA . ILE A 1 106 ? -4.147 -6.464 3.120 1.00 75.88 106 ILE A CA 1
ATOM 851 C C . ILE A 1 106 ? -2.959 -5.947 2.295 1.00 75.88 106 ILE A C 1
ATOM 853 O O . ILE A 1 106 ? -3.017 -5.930 1.067 1.00 75.88 106 ILE A O 1
ATOM 857 N N . ARG A 1 107 ? -1.896 -5.477 2.957 1.00 71.38 107 ARG A N 1
ATOM 858 C CA . ARG A 1 107 ? -0.667 -5.029 2.293 1.00 71.38 107 ARG A CA 1
ATOM 859 C C . ARG A 1 107 ? 0.133 -6.200 1.719 1.00 71.38 107 ARG A C 1
ATOM 861 O O . ARG A 1 107 ? 0.774 -5.999 0.701 1.00 71.38 107 ARG A O 1
ATOM 868 N N . ASN A 1 108 ? 0.124 -7.356 2.383 1.00 72.25 108 ASN A N 1
ATOM 869 C CA . ASN A 1 108 ? 0.890 -8.543 1.988 1.00 72.25 108 ASN A CA 1
ATOM 870 C C . ASN A 1 108 ? 0.159 -9.426 0.963 1.00 72.25 108 ASN A C 1
ATOM 872 O O . ASN A 1 108 ? 0.805 -10.159 0.229 1.00 72.25 108 ASN A O 1
ATOM 876 N N . ASP A 1 109 ? -1.173 -9.363 0.937 1.00 65.69 109 ASP A N 1
ATOM 877 C CA . ASP A 1 109 ? -2.047 -10.122 0.027 1.00 65.69 109 ASP A CA 1
ATOM 878 C C . ASP A 1 109 ? -2.216 -9.438 -1.351 1.00 65.69 109 ASP A C 1
ATOM 880 O O . ASP A 1 109 ? -3.011 -9.870 -2.183 1.00 65.69 109 ASP A O 1
ATOM 884 N N . ARG A 1 110 ? -1.499 -8.330 -1.587 1.00 56.09 110 ARG A N 1
ATOM 885 C CA . ARG A 1 110 ? -1.475 -7.557 -2.837 1.00 56.09 110 ARG A CA 1
ATOM 886 C C . ARG A 1 110 ? -0.081 -7.522 -3.437 1.00 56.09 110 ARG A C 1
ATOM 888 O O . ARG A 1 110 ? -0.017 -7.485 -4.684 1.00 56.09 110 ARG A O 1
#

pLDDT: mean 73.07, std 10.82, range [40.91, 92.06]

Sequence (110 aa):
MNPQDLTGIHDILPLEKPPLISAGVWLALVVTIIISITGFLLWRHLRPLNRLQRDLHKGRITTRAAAHRLAHLSRLSHDSQREIDQLRFSRQPPNAKTLQALIEKIRNDR